Protein AF-A0A964Z1I3-F1 (afdb_monomer_lite)

Radius of gyration: 11.54 Å; chains: 1; bounding box: 23×20×32 Å

Sequence (62 aa):
SFWPVGASMDVIQTGSSQVTVAGGSGVTVNATPGLKLRAQWSSATILKRAANTFVVMGDLSA

Secondary structure (DSSP, 8-state):
-PPPTT-EEEEE--SSSPPB----TT-EEE-SS-SEE-STT-EEEEEEEETTEEEEEESEE-

pLDDT: mean 96.8, std 5.17, range [63.19, 98.81]

Foldseek 3Di:
DQDDAFDKDKDAQQDFDKDFDDADPPAAEDEPPHRIQPGHGWMWMWGRHDPRYIYIDTRDDD

Structure (mmCIF, N/CA/C/O backbone):
data_AF-A0A964Z1I3-F1
#
_entry.id   AF-A0A964Z1I3-F1
#
loop_
_atom_site.group_PDB
_atom_site.id
_atom_site.type_symbol
_atom_site.label_atom_id
_atom_site.label_alt_id
_atom_site.label_comp_id
_atom_site.label_asym_id
_atom_site.label_entity_id
_atom_site.label_seq_id
_atom_site.pdbx_PDB_ins_code
_atom_site.Cartn_x
_atom_site.Cartn_y
_atom_site.Cartn_z
_atom_site.occupancy
_atom_site.B_iso_or_equiv
_atom_site.auth_seq_id
_atom_site.auth_comp_id
_atom_site.auth_asym_id
_atom_site.auth_atom_id
_atom_site.pdbx_PDB_model_num
ATOM 1 N N . SER A 1 1 ? -6.853 -2.882 -19.771 1.00 63.19 1 SER A N 1
ATOM 2 C CA . SER A 1 1 ? -5.557 -2.173 -19.831 1.00 63.19 1 SER A CA 1
ATOM 3 C C . SER A 1 1 ? -4.800 -2.448 -18.542 1.00 63.19 1 SER A C 1
ATOM 5 O O . SER A 1 1 ? -5.431 -2.594 -17.503 1.00 63.19 1 SER A O 1
ATOM 7 N N . PHE A 1 2 ? -3.473 -2.592 -18.586 1.00 78.50 2 PHE A N 1
ATOM 8 C CA . PHE A 1 2 ? -2.683 -2.727 -17.358 1.00 78.50 2 PHE A CA 1
ATOM 9 C C . PHE A 1 2 ? -2.660 -1.394 -16.600 1.00 78.50 2 PHE A C 1
ATOM 11 O O . PHE A 1 2 ? -2.541 -0.342 -17.223 1.00 78.50 2 PHE A O 1
ATOM 18 N N . TRP A 1 3 ? -2.737 -1.436 -15.266 1.00 89.31 3 TRP A N 1
ATOM 19 C CA . TRP A 1 3 ? -2.511 -0.249 -14.434 1.00 89.31 3 TRP A CA 1
ATOM 20 C C . TRP A 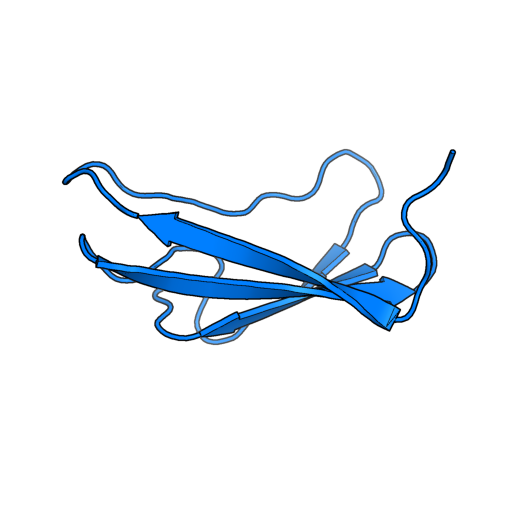1 3 ? -1.087 0.283 -14.683 1.00 89.31 3 TRP A C 1
ATOM 22 O O . TRP A 1 3 ? -0.144 -0.519 -14.607 1.00 89.31 3 TRP A O 1
ATOM 32 N N . PRO A 1 4 ? -0.893 1.571 -15.016 1.00 95.50 4 PRO A N 1
ATOM 33 C CA . PRO A 1 4 ? 0.417 2.083 -15.405 1.00 95.50 4 PRO A CA 1
ATOM 34 C C . PRO A 1 4 ? 1.360 2.225 -14.205 1.00 95.50 4 PRO A C 1
ATOM 36 O O . PRO A 1 4 ? 0.936 2.444 -13.069 1.00 95.50 4 PRO A O 1
ATOM 39 N N . VAL A 1 5 ? 2.664 2.085 -14.456 1.00 97.31 5 VAL A N 1
ATOM 40 C CA . VAL A 1 5 ? 3.690 2.427 -13.460 1.00 97.31 5 VAL A CA 1
ATOM 41 C C . VAL A 1 5 ? 3.606 3.928 -13.175 1.00 97.31 5 VAL A C 1
ATOM 43 O O . VAL A 1 5 ? 3.455 4.720 -14.099 1.00 97.31 5 VAL A O 1
ATOM 46 N N . GLY A 1 6 ? 3.673 4.302 -11.899 1.00 97.25 6 GLY A N 1
ATOM 47 C CA . GLY A 1 6 ? 3.508 5.675 -11.424 1.00 97.25 6 GLY A CA 1
ATOM 48 C C . GLY A 1 6 ? 2.076 6.043 -11.031 1.00 97.25 6 GLY A C 1
ATOM 49 O O . GLY A 1 6 ? 1.892 7.040 -10.343 1.00 97.25 6 GLY A O 1
ATOM 50 N N . ALA A 1 7 ? 1.065 5.246 -11.395 1.00 97.38 7 ALA A N 1
ATOM 51 C CA . ALA A 1 7 ? -0.302 5.512 -10.958 1.00 97.38 7 ALA A CA 1
ATOM 52 C C . ALA A 1 7 ? -0.557 5.034 -9.525 1.00 97.38 7 ALA A C 1
ATOM 54 O O . ALA A 1 7 ? -0.047 3.990 -9.091 1.00 97.38 7 ALA A O 1
ATOM 55 N N . SER A 1 8 ? -1.401 5.790 -8.827 1.00 97.75 8 SER A N 1
ATOM 56 C CA . SER A 1 8 ? -1.759 5.580 -7.430 1.00 97.75 8 SER A CA 1
ATOM 57 C C . SER A 1 8 ? -3.265 5.451 -7.225 1.00 97.75 8 SER A C 1
ATOM 59 O O . SER A 1 8 ? -4.060 5.985 -7.997 1.00 97.75 8 SER A O 1
ATOM 61 N N . MET A 1 9 ? -3.649 4.742 -6.169 1.00 97.25 9 MET A N 1
ATOM 62 C CA . MET A 1 9 ? -5.028 4.659 -5.687 1.00 97.25 9 MET A CA 1
ATOM 63 C C . MET A 1 9 ? -5.052 4.828 -4.172 1.00 97.25 9 MET A C 1
ATOM 65 O O . MET A 1 9 ? -4.159 4.324 -3.490 1.00 97.25 9 MET A O 1
ATOM 69 N N . ASP A 1 10 ? -6.086 5.486 -3.662 1.00 98.44 10 ASP A N 1
ATOM 70 C CA . ASP A 1 10 ? -6.294 5.648 -2.228 1.00 98.44 10 ASP A CA 1
ATOM 71 C C . ASP A 1 10 ? -7.346 4.663 -1.722 1.00 98.44 10 ASP A C 1
ATOM 73 O O . ASP A 1 10 ? -8.355 4.394 -2.377 1.00 98.44 10 ASP A O 1
ATOM 77 N N . VAL A 1 11 ? -7.094 4.119 -0.537 1.00 98.25 11 VAL A N 1
ATOM 78 C CA . VAL A 1 11 ? -7.966 3.178 0.164 1.00 98.25 11 VAL A CA 1
ATOM 79 C C . VAL A 1 11 ? -8.253 3.735 1.548 1.00 98.25 11 VAL A C 1
ATOM 81 O O . VAL A 1 11 ? -7.334 4.160 2.245 1.00 98.25 11 VAL A O 1
ATOM 84 N N . ILE A 1 12 ? -9.522 3.711 1.957 1.00 98.56 12 ILE A N 1
ATOM 85 C CA . ILE A 1 12 ? -9.978 4.177 3.271 1.00 98.56 12 ILE A CA 1
ATOM 86 C C . ILE A 1 12 ? -10.767 3.048 3.934 1.00 98.56 12 ILE A C 1
ATOM 88 O O . ILE A 1 12 ? -11.711 2.516 3.347 1.00 98.56 12 ILE A O 1
ATOM 92 N N . GLN A 1 13 ? -10.401 2.685 5.164 1.00 98.56 13 GLN A N 1
ATOM 93 C CA . GLN A 1 13 ? -11.142 1.704 5.954 1.00 98.56 13 GLN A CA 1
ATOM 94 C C . GLN A 1 13 ? -12.354 2.382 6.610 1.00 98.56 13 GLN A C 1
ATOM 96 O O . GLN A 1 13 ? -12.251 2.959 7.685 1.00 98.56 13 GLN A O 1
ATOM 101 N N . THR A 1 14 ? -13.525 2.328 5.978 1.00 98.44 14 THR A N 1
ATOM 102 C CA . THR A 1 14 ? -14.742 2.986 6.502 1.00 98.44 14 THR A CA 1
ATOM 103 C C . THR A 1 14 ? -15.482 2.160 7.562 1.00 98.44 14 THR A C 1
ATOM 105 O O . THR A 1 14 ? -16.302 2.698 8.306 1.00 98.44 14 THR A O 1
ATOM 108 N N . GLY A 1 15 ? -15.180 0.862 7.672 1.00 98.25 15 GLY A N 1
ATOM 109 C CA . GLY A 1 15 ? -15.748 -0.053 8.666 1.00 98.25 15 GLY A CA 1
ATOM 110 C C . GLY A 1 15 ? -14.790 -0.397 9.811 1.00 98.25 15 GLY A C 1
ATOM 111 O O . GLY A 1 15 ? -13.594 -0.118 9.762 1.00 98.25 15 GLY A O 1
ATOM 112 N N . SER A 1 16 ? -15.315 -1.051 10.848 1.00 96.69 16 SER A N 1
ATOM 113 C CA . SER A 1 16 ? -14.513 -1.538 11.981 1.00 96.69 16 SER A CA 1
ATOM 114 C C . SER A 1 16 ? -13.680 -2.780 11.646 1.00 96.69 16 SER A C 1
ATOM 116 O O . SER A 1 16 ? -12.687 -3.052 12.317 1.00 96.69 16 SER A O 1
ATOM 118 N N . SER A 1 17 ? -14.057 -3.532 10.609 1.00 97.94 17 SER A N 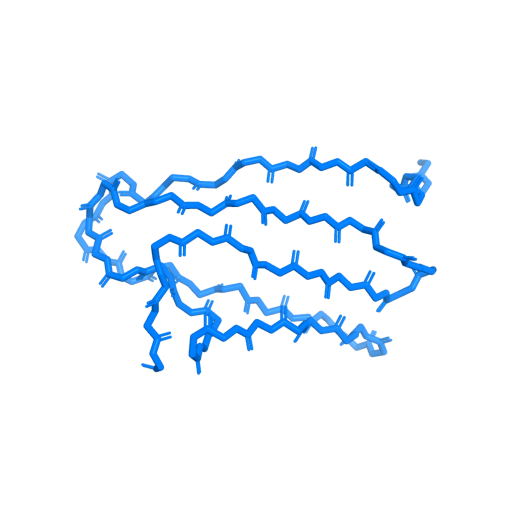1
ATOM 119 C CA . SER A 1 17 ? -13.299 -4.691 10.142 1.00 97.94 17 SER A CA 1
ATOM 120 C C . SER A 1 17 ? -11.979 -4.284 9.491 1.00 97.94 17 SER A C 1
ATOM 122 O O . SER A 1 17 ? -11.910 -3.318 8.734 1.00 97.94 17 SER A O 1
ATOM 124 N N . GLN A 1 18 ? -10.945 -5.076 9.761 1.00 98.06 18 GLN A N 1
ATOM 125 C CA . GLN A 1 18 ? -9.586 -4.870 9.278 1.00 98.06 18 GLN A CA 1
ATOM 126 C C . GLN A 1 18 ? -9.499 -4.934 7.745 1.00 98.06 18 GLN A C 1
ATOM 128 O O . GLN A 1 18 ? -9.844 -5.952 7.145 1.00 98.06 18 GLN A O 1
ATOM 133 N N . VAL A 1 19 ? -8.944 -3.897 7.115 1.00 98.38 19 VAL A N 1
ATOM 134 C CA . VAL A 1 19 ? -8.533 -3.934 5.703 1.00 98.38 19 VAL A CA 1
ATOM 135 C C . VAL A 1 19 ? -7.073 -4.369 5.612 1.00 98.38 19 VAL A C 1
ATOM 137 O O . VAL A 1 19 ? -6.209 -3.802 6.281 1.00 98.38 19 VAL A O 1
ATOM 140 N N . THR A 1 20 ? -6.802 -5.374 4.776 1.00 98.38 20 THR A N 1
ATOM 141 C CA . THR A 1 20 ? -5.451 -5.867 4.467 1.00 98.38 20 THR A CA 1
ATOM 142 C C . THR A 1 20 ? -5.223 -5.802 2.964 1.00 98.38 20 THR A C 1
ATOM 144 O O . THR A 1 20 ? -6.028 -6.324 2.194 1.00 98.38 20 THR A O 1
ATOM 147 N N . VAL A 1 21 ? -4.120 -5.189 2.542 1.00 98.06 21 VAL A N 1
ATOM 148 C CA . VAL A 1 21 ? -3.685 -5.214 1.143 1.00 98.06 21 VAL A CA 1
ATOM 149 C C . VAL A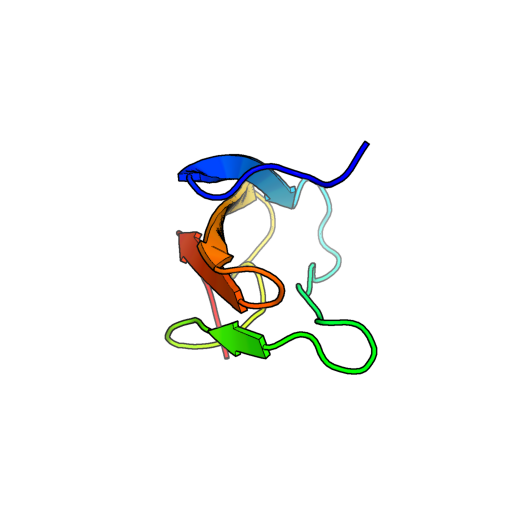 1 21 ? -2.878 -6.486 0.907 1.00 98.06 21 VAL A C 1
ATOM 151 O O . VAL A 1 21 ? -1.923 -6.763 1.625 1.00 98.06 21 VAL A O 1
ATOM 154 N N . ALA A 1 22 ? -3.231 -7.260 -0.115 1.00 97.50 22 ALA A N 1
ATOM 155 C CA . ALA A 1 22 ? -2.513 -8.477 -0.475 1.00 97.50 22 ALA A CA 1
ATOM 156 C C . ALA A 1 22 ? -2.181 -8.489 -1.970 1.00 97.50 22 ALA A C 1
ATOM 158 O O . ALA A 1 22 ? -2.985 -8.073 -2.804 1.00 97.50 22 ALA A O 1
ATOM 159 N N . GLY A 1 23 ? -0.983 -8.971 -2.303 1.00 95.81 23 GLY A N 1
ATOM 160 C CA . GLY A 1 23 ? -0.603 -9.255 -3.683 1.00 95.81 23 GLY A CA 1
ATOM 161 C C . GLY A 1 23 ? -1.191 -10.586 -4.148 1.00 95.81 23 GLY A C 1
ATOM 162 O O . GLY A 1 23 ? -1.209 -11.555 -3.393 1.00 95.81 23 GLY A O 1
ATOM 163 N N . GLY A 1 24 ? -1.647 -10.643 -5.400 1.00 95.19 24 GLY A N 1
ATOM 164 C CA . GLY A 1 24 ? -1.912 -11.916 -6.076 1.00 95.19 24 GLY A CA 1
ATOM 165 C C . GLY A 1 24 ? -0.618 -12.660 -6.439 1.00 95.19 24 GLY A C 1
ATOM 166 O O . GLY A 1 24 ? 0.487 -12.212 -6.132 1.00 95.19 24 GLY A O 1
ATOM 167 N N . SER A 1 25 ? -0.744 -13.789 -7.142 1.00 96.88 25 SER A N 1
ATOM 168 C CA . SER A 1 25 ? 0.416 -14.565 -7.611 1.00 96.88 25 SER A CA 1
ATOM 169 C C . SER A 1 25 ? 1.386 -13.701 -8.431 1.00 96.88 25 SER A C 1
ATOM 171 O O . SER A 1 25 ? 0.971 -12.988 -9.345 1.00 96.88 25 SER A O 1
ATOM 173 N N . GLY A 1 26 ? 2.677 -13.750 -8.090 1.00 95.88 26 GLY A N 1
ATOM 174 C CA . GLY A 1 26 ? 3.735 -12.990 -8.767 1.00 95.88 26 GLY A CA 1
ATOM 175 C C . GLY A 1 26 ? 3.766 -11.484 -8.471 1.00 95.88 26 GLY A C 1
ATOM 176 O O . GLY A 1 26 ? 4.582 -10.780 -9.065 1.00 95.88 26 GLY A O 1
ATOM 177 N N . VAL A 1 27 ? 2.913 -10.977 -7.570 1.00 97.25 27 VAL A N 1
ATOM 178 C CA . VAL A 1 27 ? 2.897 -9.566 -7.155 1.00 97.25 27 VAL A CA 1
ATOM 179 C C . VAL A 1 27 ? 3.651 -9.382 -5.841 1.00 97.25 27 VAL A C 1
ATOM 181 O O . VAL A 1 27 ? 3.366 -10.046 -4.848 1.00 97.25 27 VAL A O 1
ATOM 184 N N . THR A 1 28 ? 4.563 -8.413 -5.808 1.00 97.94 28 THR A N 1
ATOM 185 C CA . THR A 1 28 ? 5.211 -7.959 -4.572 1.00 97.94 28 THR A CA 1
ATOM 186 C C . THR A 1 28 ? 4.557 -6.672 -4.085 1.00 97.94 28 THR A C 1
ATOM 188 O O . THR A 1 28 ? 4.539 -5.665 -4.799 1.00 97.94 28 THR A O 1
ATOM 191 N N . VAL A 1 29 ? 4.073 -6.676 -2.843 1.00 98.31 29 VAL A N 1
ATOM 192 C CA . VAL A 1 29 ? 3.554 -5.482 -2.167 1.00 98.31 29 VAL A CA 1
ATOM 193 C C . VAL A 1 29 ? 4.458 -5.168 -0.982 1.00 98.31 29 VAL A C 1
ATOM 195 O O . VAL A 1 29 ? 4.588 -5.976 -0.070 1.00 98.31 29 VAL A O 1
ATOM 198 N N . ASN A 1 30 ? 5.106 -4.005 -1.018 1.00 98.56 30 ASN A N 1
ATOM 199 C CA . ASN A 1 30 ? 5.992 -3.545 0.049 1.00 98.56 30 ASN A CA 1
ATOM 200 C C . ASN A 1 30 ? 5.261 -2.536 0.933 1.00 98.56 30 ASN A C 1
ATOM 202 O O . ASN A 1 30 ? 4.530 -1.690 0.419 1.00 98.56 30 ASN A O 1
ATOM 206 N N . ALA A 1 31 ? 5.502 -2.583 2.237 1.00 98.62 31 ALA A N 1
ATOM 207 C CA . ALA A 1 31 ? 5.001 -1.599 3.186 1.00 98.62 31 ALA A CA 1
ATOM 208 C C . ALA A 1 31 ? 5.835 -1.613 4.471 1.00 98.62 31 ALA A C 1
ATOM 210 O O . ALA A 1 31 ? 6.571 -2.563 4.734 1.00 98.62 31 ALA A O 1
ATOM 211 N N . THR A 1 32 ? 5.683 -0.566 5.275 1.00 97.88 32 THR A N 1
ATOM 212 C CA . THR A 1 32 ? 6.144 -0.512 6.664 1.00 97.88 32 THR A CA 1
ATOM 213 C C . THR A 1 32 ? 5.028 0.097 7.522 1.00 97.88 32 THR A C 1
ATOM 215 O O . THR A 1 32 ? 4.402 1.055 7.066 1.00 97.88 32 THR A O 1
ATOM 218 N N . PRO A 1 33 ? 4.728 -0.430 8.724 1.00 98.19 33 PRO A N 1
ATOM 219 C CA . PRO A 1 33 ? 5.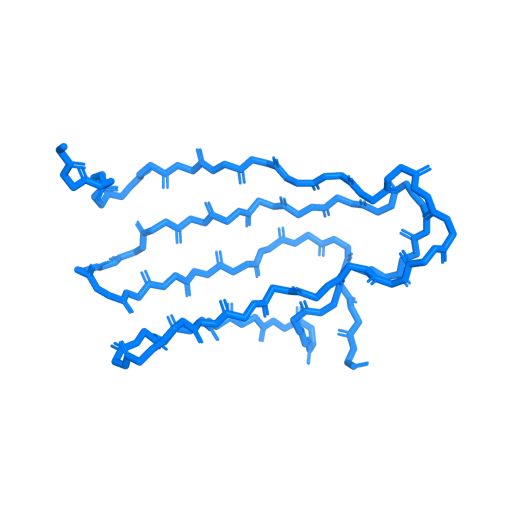283 -1.645 9.333 1.00 98.19 33 PRO A CA 1
ATOM 220 C C . PRO A 1 33 ? 4.657 -2.955 8.811 1.00 98.19 33 PRO A C 1
ATOM 222 O O . PRO A 1 33 ? 5.181 -4.029 9.083 1.00 98.19 33 PRO A O 1
ATOM 225 N N . GLY A 1 34 ? 3.554 -2.886 8.062 1.00 98.12 34 GLY A N 1
ATOM 226 C CA . GLY A 1 34 ? 2.839 -4.044 7.526 1.00 98.12 34 GLY A CA 1
ATOM 227 C C . GLY A 1 34 ? 1.790 -3.631 6.497 1.00 98.12 34 GLY A C 1
ATOM 228 O O . GLY A 1 34 ? 1.746 -2.478 6.074 1.00 98.12 34 GLY A O 1
ATOM 229 N N . LEU A 1 35 ? 0.963 -4.582 6.059 1.00 98.56 35 LEU A N 1
ATOM 230 C CA . LEU A 1 35 ? 0.020 -4.397 4.945 1.00 98.56 35 LEU A CA 1
ATOM 231 C C . LEU A 1 35 ? -1.427 -4.123 5.381 1.00 98.56 35 LEU A C 1
ATOM 233 O O . LEU A 1 35 ? -2.343 -4.152 4.556 1.00 98.56 35 LEU A O 1
ATOM 237 N N . LYS A 1 36 ? -1.649 -3.873 6.671 1.00 98.62 36 LYS A N 1
ATOM 238 C CA . LYS A 1 36 ? -2.968 -3.570 7.226 1.00 98.62 36 LYS A CA 1
ATOM 239 C C . LYS A 1 36 ? -3.130 -2.068 7.385 1.00 98.62 36 LYS A C 1
ATOM 241 O O . LYS A 1 36 ? -2.206 -1.405 7.846 1.00 98.62 36 LYS A O 1
ATOM 246 N N . LEU A 1 37 ? -4.307 -1.540 7.059 1.00 98.81 37 LEU A N 1
ATOM 247 C CA . LEU A 1 37 ? -4.687 -0.197 7.510 1.00 98.81 37 LEU 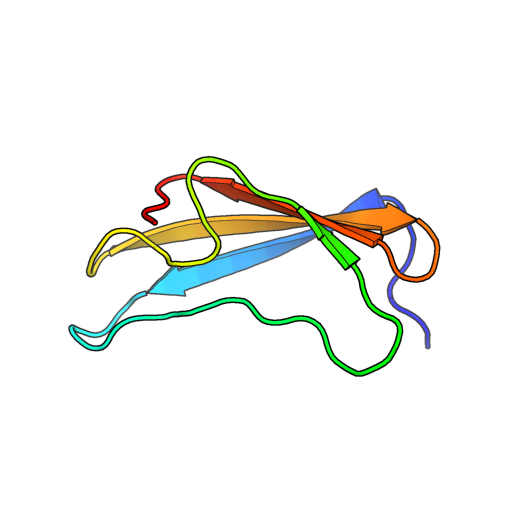A CA 1
ATOM 248 C C . LEU A 1 37 ? -4.853 -0.238 9.033 1.00 98.81 37 LEU A C 1
ATOM 250 O O . LEU A 1 37 ? -5.386 -1.202 9.559 1.00 98.81 37 LEU A O 1
ATOM 254 N N . ARG A 1 38 ? -4.378 0.758 9.777 1.00 98.56 38 ARG A N 1
ATOM 255 C CA . ARG A 1 38 ? -4.274 0.624 11.238 1.00 98.56 38 ARG A CA 1
ATOM 256 C C . ARG A 1 38 ? -5.624 0.431 11.947 1.00 98.56 38 ARG A C 1
ATOM 258 O O . ARG A 1 38 ? -5.705 -0.390 12.860 1.00 98.56 38 ARG A O 1
ATOM 265 N N . ALA A 1 39 ? -6.650 1.195 11.576 1.00 98.50 39 ALA A N 1
ATOM 266 C CA . ALA A 1 39 ? -7.966 1.198 12.213 1.00 98.50 39 ALA A CA 1
ATOM 267 C C . ALA A 1 39 ? -9.061 1.748 11.275 1.00 98.50 39 ALA A C 1
ATOM 269 O O . ALA A 1 39 ? -8.803 2.131 10.133 1.00 98.50 39 ALA A O 1
ATOM 270 N N . GLN A 1 40 ? -10.303 1.810 11.769 1.00 98.62 40 GLN A N 1
ATOM 271 C CA . GLN A 1 40 ? -11.369 2.547 11.089 1.00 98.62 40 GLN A CA 1
ATOM 272 C C . GLN A 1 40 ? -10.937 4.006 10.883 1.00 98.62 40 GLN A C 1
ATOM 274 O O . GLN A 1 40 ? -10.401 4.632 11.795 1.00 98.62 40 GLN A O 1
ATOM 279 N N . TRP A 1 41 ? -11.186 4.525 9.684 1.00 98.31 41 TRP A N 1
ATOM 280 C CA . TRP A 1 41 ? -10.755 5.827 9.171 1.00 98.31 41 TRP A CA 1
ATOM 281 C C . TRP A 1 41 ? -9.258 5.981 8.890 1.00 98.31 41 TRP A C 1
ATOM 283 O O . TRP A 1 41 ? -8.856 7.034 8.399 1.00 98.31 41 TRP A O 1
ATOM 293 N N . SER A 1 42 ? -8.443 4.940 9.085 1.00 98.56 42 SER A N 1
ATOM 294 C CA . SER A 1 42 ? -7.105 4.914 8.494 1.00 98.56 42 SER A CA 1
ATOM 295 C C . SER A 1 42 ? -7.207 4.868 6.969 1.00 98.56 42 SER A C 1
ATOM 297 O O . SER A 1 42 ? -8.141 4.294 6.393 1.00 98.56 42 SER A O 1
ATOM 299 N N . SER A 1 43 ? -6.217 5.457 6.308 1.00 98.56 43 SER A N 1
ATOM 300 C CA . SER A 1 43 ? -6.112 5.487 4.855 1.00 98.56 43 SER A CA 1
ATOM 301 C C . SER A 1 43 ? -4.713 5.109 4.394 1.00 98.56 43 SER A C 1
ATOM 303 O O . SER A 1 43 ? -3.729 5.317 5.110 1.00 98.56 43 SER A O 1
ATOM 305 N N . ALA A 1 44 ? -4.624 4.599 3.171 1.00 98.81 44 ALA A N 1
ATOM 306 C CA . ALA A 1 44 ? -3.360 4.303 2.521 1.00 98.81 44 ALA A CA 1
ATOM 307 C C . ALA A 1 44 ? -3.415 4.598 1.023 1.00 98.81 44 ALA A C 1
ATOM 309 O O . ALA A 1 44 ? -4.421 4.334 0.367 1.00 98.81 44 ALA A O 1
ATOM 310 N N . THR A 1 45 ? -2.296 5.067 0.484 1.00 98.75 45 THR A N 1
ATOM 311 C CA . THR A 1 45 ? -2.057 5.178 -0.951 1.00 98.75 45 THR A CA 1
ATOM 312 C C . THR A 1 45 ? -1.276 3.956 -1.424 1.00 98.75 45 THR A C 1
ATOM 314 O O . THR A 1 45 ? -0.226 3.613 -0.873 1.00 98.75 45 THR A O 1
ATOM 317 N N . ILE A 1 46 ? -1.767 3.306 -2.476 1.00 98.50 46 ILE A N 1
ATOM 318 C CA . ILE A 1 46 ? -1.088 2.215 -3.176 1.00 98.50 46 ILE A CA 1
ATOM 319 C C . ILE A 1 46 ? -0.482 2.785 -4.455 1.00 98.50 46 ILE A C 1
ATOM 321 O O . ILE A 1 46 ? -1.208 3.187 -5.362 1.00 98.50 46 ILE A O 1
ATOM 325 N N . LEU A 1 47 ? 0.846 2.790 -4.549 1.00 98.38 47 LEU A N 1
ATOM 326 C CA . LEU A 1 47 ? 1.596 3.256 -5.717 1.00 98.38 47 LEU A CA 1
ATOM 327 C C . LEU A 1 47 ? 2.160 2.067 -6.498 1.00 98.38 47 LEU A C 1
ATOM 329 O O . LEU A 1 47 ? 2.901 1.250 -5.943 1.00 98.38 47 LEU A O 1
ATOM 333 N N . LYS A 1 48 ? 1.891 1.996 -7.808 1.00 98.12 48 LYS A N 1
ATOM 334 C CA . LYS A 1 48 ? 2.572 1.030 -8.682 1.00 98.12 48 LYS A CA 1
ATOM 335 C C . LYS A 1 48 ? 3.970 1.530 -9.030 1.00 98.12 48 LYS A C 1
ATOM 337 O O . LYS A 1 48 ? 4.115 2.482 -9.791 1.00 98.12 48 LYS A O 1
ATOM 342 N N . ARG A 1 49 ? 5.006 0.856 -8.525 1.00 96.94 49 ARG A N 1
ATOM 343 C CA . ARG A 1 49 ? 6.413 1.237 -8.756 1.00 96.94 49 ARG A CA 1
ATOM 344 C C . ARG A 1 49 ? 7.101 0.467 -9.887 1.00 96.94 49 ARG A C 1
ATOM 346 O O . ARG A 1 49 ? 8.133 0.918 -10.365 1.00 96.94 49 ARG A O 1
ATOM 353 N N . ALA A 1 50 ? 6.567 -0.692 -10.285 1.00 97.12 50 ALA A N 1
ATOM 354 C CA . ALA A 1 50 ? 7.056 -1.506 -11.407 1.00 97.12 50 ALA A CA 1
ATOM 355 C C . ALA A 1 50 ? 5.962 -2.475 -11.906 1.00 97.12 50 ALA A C 1
ATOM 357 O O . ALA A 1 50 ? 4.854 -2.478 -11.370 1.00 97.12 50 ALA A O 1
ATOM 358 N N . ALA A 1 51 ? 6.260 -3.302 -12.920 1.00 93.50 51 ALA A N 1
ATOM 359 C CA . ALA A 1 51 ? 5.295 -4.173 -13.609 1.00 93.50 51 ALA A CA 1
ATOM 360 C C . ALA A 1 51 ? 4.381 -4.979 -12.661 1.00 93.50 51 ALA A C 1
ATOM 362 O O . ALA A 1 51 ? 3.168 -4.961 -12.864 1.00 93.50 51 ALA A O 1
ATOM 363 N N . ASN A 1 52 ? 4.945 -5.558 -11.594 1.00 95.38 52 ASN A N 1
ATOM 364 C CA . ASN A 1 52 ? 4.237 -6.335 -10.564 1.00 95.38 52 ASN A CA 1
ATOM 365 C C . ASN A 1 52 ? 4.650 -5.928 -9.140 1.00 95.38 52 ASN A C 1
ATOM 367 O O . ASN A 1 52 ? 4.656 -6.747 -8.222 1.00 95.38 52 ASN A O 1
ATOM 371 N N . THR A 1 53 ? 5.051 -4.672 -8.955 1.00 97.75 53 THR A N 1
ATOM 372 C CA . THR A 1 53 ? 5.552 -4.201 -7.662 1.00 97.75 53 THR A CA 1
ATOM 373 C C . THR A 1 53 ? 4.820 -2.949 -7.234 1.00 97.75 53 THR A C 1
ATOM 375 O O . THR A 1 53 ? 4.737 -1.972 -7.985 1.00 97.75 53 THR A O 1
ATOM 378 N N . PHE A 1 54 ? 4.350 -2.974 -5.994 1.00 98.50 54 PHE A N 1
ATOM 379 C CA . PHE A 1 54 ? 3.606 -1.893 -5.374 1.00 98.50 54 PHE A CA 1
ATOM 380 C C . PHE A 1 54 ? 4.248 -1.492 -4.047 1.00 98.50 54 PHE A C 1
ATOM 382 O O . PHE A 1 54 ? 4.972 -2.277 -3.421 1.00 98.50 54 PHE A O 1
ATOM 389 N N . VAL A 1 55 ? 3.986 -0.256 -3.634 1.00 98.56 55 VAL A N 1
ATOM 390 C CA . VAL A 1 55 ? 4.247 0.225 -2.274 1.00 98.56 55 VAL A CA 1
ATOM 391 C C . VAL A 1 55 ? 2.934 0.722 -1.695 1.00 98.56 55 VAL A C 1
ATOM 393 O O . VAL A 1 55 ? 2.228 1.477 -2.364 1.00 98.56 55 VAL A O 1
ATOM 396 N N . VAL A 1 56 ? 2.622 0.303 -0.473 1.00 98.69 56 VAL A N 1
ATOM 397 C CA . VAL A 1 56 ? 1.510 0.838 0.318 1.00 98.69 56 VAL A CA 1
ATOM 398 C C . VAL A 1 56 ? 2.094 1.785 1.357 1.00 98.69 56 VAL A C 1
ATOM 400 O O . VAL A 1 56 ? 3.037 1.430 2.064 1.00 98.69 56 VAL A O 1
ATOM 403 N N . MET A 1 57 ? 1.564 3.002 1.416 1.00 98.56 57 MET A N 1
ATOM 404 C CA . MET A 1 57 ? 2.038 4.074 2.294 1.00 98.56 57 MET A CA 1
ATOM 405 C C . MET A 1 57 ? 0.833 4.721 2.972 1.00 98.56 57 MET A C 1
ATOM 407 O O . MET A 1 57 ? -0.151 5.014 2.299 1.00 98.56 57 MET A O 1
ATOM 411 N N . GLY A 1 58 ? 0.892 4.952 4.282 1.00 98.50 58 GLY A N 1
ATOM 412 C CA . GLY A 1 58 ? -0.210 5.566 5.022 1.00 98.50 58 GLY A CA 1
ATOM 413 C C . GLY A 1 58 ? -0.184 5.229 6.507 1.00 98.50 58 GLY A C 1
ATOM 414 O O . GLY A 1 58 ? 0.869 4.903 7.056 1.00 98.50 58 GLY A O 1
ATOM 415 N N . ASP A 1 59 ? -1.356 5.284 7.139 1.00 98.69 59 ASP A N 1
ATOM 416 C CA . ASP A 1 59 ? -1.539 4.859 8.528 1.00 98.69 59 ASP A CA 1
ATOM 417 C C . ASP A 1 59 ? -1.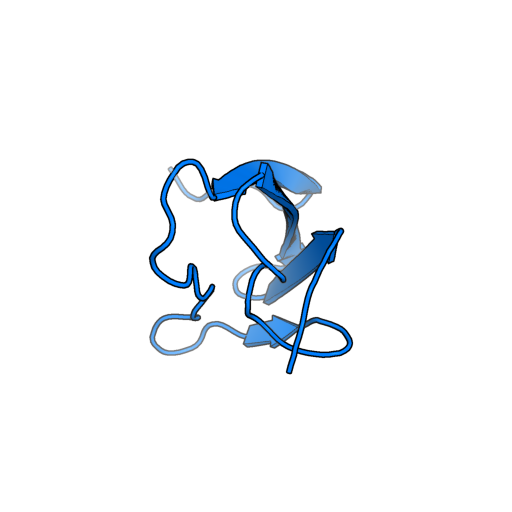737 3.337 8.586 1.00 98.69 59 ASP A C 1
ATOM 419 O O . ASP A 1 59 ? -2.839 2.816 8.380 1.00 98.69 59 ASP A O 1
ATOM 423 N N . LEU A 1 60 ? -0.628 2.623 8.793 1.00 98.69 60 LEU A N 1
ATOM 424 C CA . LEU A 1 60 ? -0.529 1.171 8.653 1.00 98.69 60 LEU A CA 1
ATOM 425 C C . LEU A 1 60 ? -0.118 0.478 9.960 1.00 98.69 60 LEU A C 1
ATOM 427 O O . LEU A 1 60 ? 0.524 1.066 10.832 1.00 98.69 60 LEU A O 1
ATOM 431 N N . SER A 1 61 ? -0.444 -0.810 10.066 1.00 98.44 61 SER A N 1
ATOM 432 C CA . SER A 1 61 ? -0.062 -1.697 11.170 1.00 98.44 61 SER A CA 1
ATOM 433 C C . SER A 1 61 ? 0.470 -3.050 10.672 1.00 98.44 61 SER A C 1
ATOM 435 O O . SER A 1 61 ? 0.287 -3.424 9.508 1.00 98.44 61 SER A O 1
ATOM 437 N N . ALA A 1 62 ? 1.177 -3.761 11.561 1.00 94.81 62 ALA A N 1
ATOM 438 C CA . ALA A 1 62 ? 1.684 -5.120 11.337 1.00 94.81 62 ALA A CA 1
ATOM 439 C C . ALA A 1 62 ? 0.575 -6.185 11.455 1.00 94.81 62 ALA A C 1
ATOM 441 O O . ALA A 1 62 ? -0.341 -6.059 12.297 1.00 94.81 62 ALA A O 1
#